Protein AF-A0A6N7CTF5-F1 (afdb_monomer_lite)

Structure (mmCIF, N/CA/C/O backbone):
data_AF-A0A6N7CTF5-F1
#
_entry.id   AF-A0A6N7CTF5-F1
#
loop_
_atom_site.group_PDB
_atom_site.id
_atom_site.type_symbol
_atom_site.label_atom_id
_atom_site.label_alt_id
_atom_site.label_comp_id
_atom_site.label_asym_id
_atom_site.label_entity_id
_atom_site.label_seq_id
_atom_site.pdbx_PDB_ins_code
_atom_site.Cartn_x
_atom_site.Cartn_y
_atom_site.Cartn_z
_atom_site.occupancy
_atom_site.B_iso_or_equiv
_atom_site.auth_seq_id
_atom_site.auth_comp_id
_atom_site.auth_asym_id
_atom_site.auth_atom_id
_atom_site.pdbx_PDB_model_num
ATOM 1 N N . MET A 1 1 ? -46.893 8.048 6.305 1.00 42.44 1 MET A N 1
ATOM 2 C CA . MET A 1 1 ? -45.635 7.627 6.951 1.00 42.44 1 MET A CA 1
ATOM 3 C C . MET A 1 1 ? -44.858 6.854 5.899 1.00 42.44 1 MET A C 1
ATOM 5 O O . MET A 1 1 ? -45.321 5.768 5.582 1.00 42.44 1 MET A O 1
ATOM 9 N N . PRO A 1 2 ? -43.819 7.395 5.240 1.00 47.56 2 PRO A N 1
ATOM 10 C CA . PRO A 1 2 ? -42.987 6.555 4.395 1.00 47.56 2 PRO A CA 1
ATOM 11 C C . PRO A 1 2 ? -41.955 5.837 5.270 1.00 47.56 2 PRO A C 1
ATOM 13 O O . PRO A 1 2 ? -41.316 6.459 6.121 1.00 47.56 2 PRO A O 1
ATOM 16 N N . ASP A 1 3 ? -41.859 4.525 5.065 1.00 49.69 3 ASP A N 1
ATOM 17 C CA . ASP A 1 3 ? -40.855 3.641 5.644 1.00 49.69 3 ASP A CA 1
ATOM 18 C C . ASP A 1 3 ? -39.444 4.171 5.386 1.00 49.69 3 ASP A C 1
ATOM 20 O O . ASP A 1 3 ? -39.067 4.526 4.264 1.00 49.69 3 ASP A O 1
ATOM 24 N N . ARG A 1 4 ? -38.657 4.221 6.457 1.00 50.44 4 ARG A N 1
ATOM 25 C CA . ARG A 1 4 ? -37.244 4.566 6.422 1.00 50.44 4 ARG A CA 1
ATOM 26 C C . ARG A 1 4 ? -36.494 3.338 5.908 1.00 50.44 4 ARG A C 1
ATOM 28 O O . ARG A 1 4 ? -36.220 2.414 6.667 1.00 50.44 4 ARG A O 1
ATOM 35 N N . ASN A 1 5 ? -36.192 3.321 4.612 1.00 49.62 5 ASN A N 1
ATOM 36 C CA . ASN A 1 5 ? -35.196 2.415 4.045 1.00 49.62 5 ASN A CA 1
ATOM 37 C C . ASN A 1 5 ? -33.822 2.768 4.636 1.0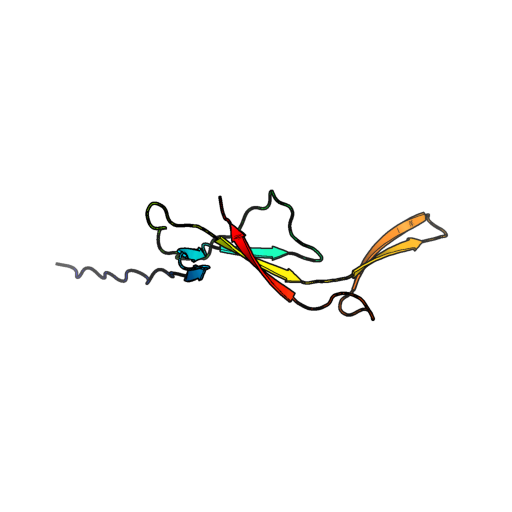0 49.62 5 ASN A C 1
ATOM 39 O O . ASN A 1 5 ? -33.045 3.501 4.028 1.00 49.62 5 ASN A O 1
ATOM 43 N N . ASP A 1 6 ? -33.515 2.250 5.823 1.00 52.41 6 ASP A N 1
ATOM 44 C CA . ASP A 1 6 ? -32.150 2.200 6.342 1.00 52.41 6 ASP A CA 1
ATOM 45 C C . ASP A 1 6 ? -31.403 1.060 5.625 1.00 52.41 6 ASP A C 1
ATOM 47 O O . ASP A 1 6 ? -31.040 0.040 6.207 1.00 52.41 6 ASP A O 1
ATOM 51 N N . THR A 1 7 ? -31.154 1.217 4.324 1.00 52.41 7 THR A N 1
ATOM 52 C CA . THR A 1 7 ? -30.085 0.471 3.648 1.00 52.41 7 THR A CA 1
ATOM 53 C C . THR A 1 7 ? -28.764 1.145 3.996 1.00 52.41 7 THR A C 1
ATOM 55 O O . THR A 1 7 ? -28.150 1.806 3.160 1.00 52.41 7 THR A O 1
ATOM 58 N N . ALA A 1 8 ? -28.345 1.051 5.259 1.00 61.12 8 ALA A N 1
ATOM 59 C CA . ALA A 1 8 ? -26.980 1.395 5.618 1.00 61.12 8 ALA A CA 1
ATOM 60 C C . ALA A 1 8 ? -26.071 0.369 4.933 1.00 61.12 8 ALA A C 1
ATOM 62 O O . ALA A 1 8 ? -26.062 -0.804 5.307 1.00 61.12 8 ALA A O 1
ATOM 63 N N . THR A 1 9 ? -25.357 0.791 3.888 1.00 63.06 9 THR A N 1
ATOM 64 C CA . THR A 1 9 ? -24.315 -0.024 3.260 1.00 63.06 9 THR A CA 1
ATOM 65 C C . THR A 1 9 ? -23.377 -0.516 4.358 1.00 63.06 9 THR A C 1
ATOM 67 O O . THR A 1 9 ? -22.833 0.290 5.117 1.00 63.06 9 THR A O 1
ATOM 70 N N . ALA A 1 10 ? -23.231 -1.837 4.485 1.00 71.31 10 ALA A N 1
ATOM 71 C CA . ALA A 1 10 ? -22.342 -2.429 5.472 1.00 71.31 10 ALA A CA 1
ATOM 72 C C . ALA A 1 10 ? -20.914 -1.944 5.198 1.00 71.31 10 ALA A C 1
ATOM 74 O O . ALA A 1 10 ? -20.317 -2.299 4.180 1.00 71.31 10 ALA A O 1
ATOM 75 N N . ARG A 1 11 ? -20.389 -1.102 6.093 1.00 81.31 11 ARG A N 1
ATOM 76 C CA . ARG A 1 11 ? -19.012 -0.620 6.003 1.00 81.31 11 ARG A CA 1
ATOM 77 C C . ARG A 1 11 ? -18.049 -1.781 6.188 1.00 81.31 11 ARG A C 1
ATOM 79 O O . ARG A 1 11 ? -18.281 -2.670 7.010 1.00 81.31 11 ARG A O 1
ATOM 86 N N . ARG A 1 12 ? -16.969 -1.769 5.417 1.00 85.50 12 ARG A N 1
ATOM 87 C CA . ARG A 1 12 ? -15.931 -2.791 5.482 1.00 85.50 12 ARG A CA 1
ATOM 88 C C . ARG A 1 12 ? -14.983 -2.468 6.622 1.00 85.50 12 ARG A C 1
ATOM 90 O O . ARG A 1 12 ? -14.512 -1.341 6.749 1.00 85.50 12 ARG A O 1
ATOM 97 N N . ASP A 1 13 ? -14.699 -3.472 7.438 1.00 87.56 13 ASP A N 1
ATOM 98 C CA . ASP A 1 13 ? -13.778 -3.346 8.559 1.00 87.56 13 ASP A CA 1
ATOM 99 C C . ASP A 1 13 ? -12.687 -4.409 8.435 1.00 87.56 13 ASP A C 1
ATOM 101 O O . ASP A 1 13 ? -12.948 -5.610 8.535 1.00 87.56 13 ASP A O 1
ATOM 105 N N . TYR A 1 14 ? -11.465 -3.962 8.155 1.00 90.25 14 TYR A N 1
ATOM 106 C CA . TYR A 1 14 ? -10.310 -4.830 7.962 1.00 90.25 14 TYR A CA 1
ATOM 107 C C . TYR A 1 14 ? -9.440 -4.780 9.211 1.00 90.25 14 TYR A C 1
ATOM 109 O O . TYR A 1 14 ? -8.532 -3.954 9.322 1.00 90.25 14 TYR A O 1
ATOM 117 N N . ARG A 1 15 ? -9.724 -5.665 10.165 1.00 89.88 15 ARG A N 1
ATOM 118 C CA . ARG A 1 15 ? -8.974 -5.744 11.420 1.00 89.88 15 ARG A CA 1
ATOM 119 C C . ARG A 1 15 ? -8.042 -6.936 11.456 1.00 89.88 15 ARG A C 1
ATOM 121 O O . ARG A 1 15 ? -8.353 -8.007 10.938 1.00 89.88 15 ARG A O 1
ATOM 128 N N . ALA A 1 16 ? -6.912 -6.749 12.121 1.00 88.69 16 ALA A N 1
ATOM 129 C CA . ALA A 1 16 ? -5.968 -7.813 12.411 1.00 88.69 16 ALA A CA 1
ATOM 130 C C . ALA A 1 16 ? -5.445 -7.690 13.842 1.00 88.69 16 ALA A C 1
ATOM 132 O O . ALA A 1 16 ? -5.459 -6.615 14.440 1.00 88.69 16 ALA A O 1
ATOM 133 N N . LEU A 1 17 ? -4.952 -8.804 14.378 1.00 90.06 17 LEU A N 1
ATOM 134 C CA . LEU A 1 17 ? -4.229 -8.834 15.641 1.00 90.06 17 LEU A CA 1
ATOM 135 C C . LEU A 1 17 ? -2.738 -9.010 15.341 1.00 90.06 17 LEU A C 1
ATOM 137 O O . LEU A 1 17 ? -2.317 -10.076 14.895 1.00 90.06 17 LEU A O 1
ATOM 141 N N . ILE A 1 18 ? -1.936 -7.974 15.586 1.00 86.69 18 ILE A N 1
ATOM 142 C CA . ILE A 1 18 ? -0.486 -7.990 15.358 1.00 86.69 18 ILE A CA 1
ATOM 143 C C . ILE A 1 18 ? 0.207 -7.845 16.701 1.00 86.69 18 ILE A C 1
ATOM 145 O O . ILE A 1 18 ? 0.019 -6.850 17.397 1.00 86.69 18 ILE A O 1
ATOM 149 N N . ASN A 1 19 ? 1.007 -8.843 17.085 1.00 87.75 19 ASN A N 1
ATOM 150 C CA . ASN A 1 19 ? 1.713 -8.862 18.371 1.00 87.75 19 ASN A CA 1
ATOM 151 C C . ASN A 1 19 ? 0.781 -8.580 19.573 1.00 87.75 19 ASN A C 1
ATOM 153 O O . ASN A 1 19 ? 1.150 -7.866 20.504 1.00 87.75 19 ASN A O 1
ATOM 157 N N . GLY A 1 20 ? -0.452 -9.101 19.528 1.00 87.88 20 GLY A N 1
ATOM 158 C CA . GLY A 1 20 ? -1.460 -8.915 20.578 1.00 87.88 20 GLY A CA 1
ATOM 159 C C . GLY A 1 20 ? -2.158 -7.549 20.587 1.00 87.88 20 GLY A C 1
ATOM 160 O O . GLY A 1 20 ? -2.899 -7.268 21.524 1.00 87.88 20 GLY A O 1
ATOM 161 N N . ARG A 1 21 ? -1.948 -6.705 19.570 1.00 88.06 21 ARG A N 1
ATOM 162 C CA . ARG A 1 21 ? -2.626 -5.411 19.417 1.00 88.06 21 ARG A CA 1
ATOM 163 C C . ARG A 1 21 ? -3.595 -5.450 18.250 1.00 88.06 21 ARG A C 1
ATOM 165 O O . ARG A 1 21 ? -3.239 -5.920 17.170 1.00 88.06 21 ARG A O 1
ATOM 172 N N . GLU A 1 22 ? -4.806 -4.960 18.479 1.00 89.94 22 GLU A N 1
ATOM 173 C CA . GLU A 1 22 ? -5.781 -4.771 17.411 1.00 89.94 22 GLU A CA 1
ATOM 174 C C . GLU A 1 22 ? -5.325 -3.606 16.530 1.00 89.94 22 GLU A C 1
ATOM 176 O O . GLU A 1 22 ? -4.980 -2.527 17.019 1.00 89.94 22 GLU A O 1
ATOM 181 N N . VAL A 1 23 ? -5.275 -3.858 15.228 1.00 91.81 23 VAL A N 1
ATOM 182 C CA . VAL A 1 23 ? -4.926 -2.869 14.213 1.00 91.81 23 VAL A CA 1
ATOM 183 C C . VAL A 1 23 ? -6.018 -2.822 13.161 1.00 91.81 23 VAL A C 1
ATOM 185 O O . VAL A 1 23 ? -6.668 -3.835 12.887 1.00 91.81 23 VAL A O 1
ATOM 188 N N . GLN A 1 24 ? -6.175 -1.662 12.536 1.00 93.06 24 GLN A N 1
ATOM 189 C CA . GLN A 1 24 ? -7.075 -1.486 11.406 1.00 93.06 24 GLN A CA 1
ATOM 190 C C . GLN A 1 24 ? -6.267 -1.203 10.142 1.00 93.06 24 GLN A C 1
ATOM 192 O O . GLN A 1 24 ? -5.393 -0.334 10.131 1.00 93.06 24 GLN A O 1
ATOM 197 N N . VAL A 1 25 ? -6.556 -1.942 9.073 1.00 93.12 25 VAL A N 1
ATOM 198 C CA . VAL A 1 25 ? -5.950 -1.730 7.759 1.00 93.12 25 VAL A CA 1
ATOM 199 C C . VAL A 1 25 ? -6.855 -0.803 6.957 1.00 93.12 25 VAL A C 1
ATOM 201 O O . VAL A 1 25 ? -7.964 -1.177 6.581 1.00 93.12 25 VAL A O 1
ATOM 204 N N . ILE A 1 26 ? -6.392 0.418 6.714 1.00 92.69 26 ILE A N 1
ATOM 205 C CA . ILE A 1 26 ? -7.240 1.507 6.205 1.00 92.69 26 ILE A CA 1
ATOM 206 C C . ILE A 1 26 ? -7.128 1.722 4.695 1.00 92.69 26 ILE A C 1
ATOM 208 O O . ILE A 1 26 ? -7.911 2.464 4.106 1.00 92.69 26 ILE A O 1
ATOM 212 N N . GLY A 1 27 ? -6.158 1.078 4.057 1.00 92.88 27 GLY A N 1
ATOM 213 C CA . GLY A 1 27 ? -5.897 1.270 2.644 1.00 92.88 27 GLY A CA 1
ATOM 214 C C . GLY A 1 27 ? -4.793 0.373 2.125 1.00 92.88 27 GLY A C 1
ATOM 215 O O . GLY A 1 27 ? -4.260 -0.487 2.837 1.00 92.88 27 GLY A O 1
ATOM 216 N N . HIS A 1 28 ? -4.442 0.606 0.869 1.00 93.31 28 HIS A N 1
ATOM 217 C CA . HIS A 1 28 ? -3.411 -0.145 0.187 1.00 93.31 28 HIS A CA 1
ATOM 218 C C . HIS A 1 28 ? -2.482 0.748 -0.627 1.00 93.31 28 HIS A C 1
ATOM 220 O O . HIS A 1 28 ? -2.783 1.892 -0.972 1.00 93.31 28 HIS A O 1
ATOM 226 N N . LEU A 1 29 ? -1.335 0.170 -0.955 1.00 93.75 29 LEU A N 1
ATOM 227 C CA . LEU A 1 29 ? -0.337 0.754 -1.823 1.00 93.75 29 LEU A CA 1
ATOM 228 C C . LEU A 1 29 ? 0.258 -0.339 -2.706 1.00 93.75 29 LEU A C 1
ATOM 230 O O . LEU A 1 29 ? 0.578 -1.437 -2.243 1.00 93.75 29 LEU A O 1
ATOM 234 N N . HIS A 1 30 ? 0.410 -0.031 -3.988 1.00 92.88 30 HIS A N 1
ATOM 235 C CA . HIS A 1 30 ? 1.123 -0.880 -4.928 1.00 92.88 30 HIS A CA 1
ATOM 236 C C . HIS A 1 30 ? 2.391 -0.170 -5.387 1.00 92.88 30 HIS A C 1
ATOM 238 O O . HIS A 1 30 ? 2.325 0.973 -5.833 1.00 92.88 30 HIS A O 1
ATOM 244 N N . ALA A 1 31 ? 3.529 -0.850 -5.279 1.00 90.75 31 ALA A N 1
ATOM 245 C CA . ALA A 1 31 ? 4.827 -0.328 -5.674 1.00 90.75 31 ALA A CA 1
ATOM 246 C C . ALA A 1 31 ? 5.553 -1.298 -6.612 1.00 90.75 31 ALA A C 1
ATOM 248 O O . ALA A 1 31 ? 5.412 -2.520 -6.530 1.00 90.75 31 ALA A O 1
ATOM 249 N N . THR A 1 32 ? 6.337 -0.724 -7.517 1.00 88.88 32 THR A N 1
ATOM 250 C CA . THR A 1 32 ? 7.192 -1.437 -8.464 1.00 88.88 32 THR A CA 1
ATOM 251 C C . THR A 1 32 ? 8.330 -0.508 -8.889 1.00 88.88 32 THR A C 1
ATOM 253 O O . THR A 1 32 ? 8.085 0.684 -9.077 1.00 88.88 32 THR A O 1
ATOM 256 N N . PRO A 1 33 ? 9.563 -1.003 -9.082 1.00 87.00 33 PRO A N 1
ATOM 257 C CA . PRO A 1 33 ? 10.032 -2.371 -8.827 1.00 87.00 33 PRO A CA 1
ATOM 258 C C . PRO A 1 33 ? 10.548 -2.596 -7.391 1.00 87.00 33 PRO A C 1
ATOM 260 O O . PRO A 1 33 ? 11.036 -3.677 -7.061 1.00 87.00 33 PRO A O 1
ATOM 263 N N . HIS A 1 34 ? 10.526 -1.551 -6.563 1.00 83.19 34 HIS A N 1
ATOM 264 C CA . HIS A 1 34 ? 11.124 -1.520 -5.232 1.00 83.19 34 HIS A CA 1
ATOM 265 C C . HIS A 1 34 ? 10.118 -1.024 -4.199 1.00 83.19 34 HIS A C 1
ATOM 267 O O . HIS A 1 34 ? 8.985 -0.667 -4.531 1.00 83.19 34 HIS A O 1
ATOM 273 N N . HIS A 1 35 ? 10.546 -1.016 -2.938 1.00 87.12 35 HIS A N 1
ATOM 274 C CA . HIS A 1 35 ? 9.772 -0.405 -1.873 1.00 87.12 35 HIS A CA 1
ATOM 275 C C . HIS A 1 35 ? 9.412 1.047 -2.218 1.00 87.12 35 HIS A C 1
ATOM 277 O O . HIS A 1 35 ? 10.236 1.756 -2.799 1.00 87.12 35 HIS A O 1
ATOM 283 N N . PRO A 1 36 ? 8.192 1.478 -1.872 1.00 85.88 36 PRO A N 1
ATOM 284 C CA . PRO A 1 36 ? 7.798 2.868 -1.996 1.00 85.88 36 PRO A CA 1
ATOM 285 C C . PRO A 1 36 ? 8.616 3.743 -1.043 1.00 85.88 36 PRO A C 1
ATOM 287 O O . PRO A 1 36 ? 8.995 3.301 0.046 1.00 85.88 36 PRO A O 1
ATOM 290 N N . ASP A 1 37 ? 8.835 4.991 -1.443 1.00 85.31 37 ASP A N 1
ATOM 291 C CA . ASP A 1 37 ? 9.452 5.998 -0.585 1.00 85.31 37 ASP A CA 1
ATOM 292 C C . ASP A 1 37 ? 8.571 6.312 0.636 1.00 85.31 37 ASP A C 1
ATOM 294 O O . ASP A 1 37 ? 7.361 6.067 0.649 1.00 85.31 37 ASP A O 1
ATOM 298 N N . SER A 1 38 ? 9.178 6.888 1.676 1.00 76.81 38 SER A N 1
ATOM 299 C CA . SER A 1 38 ? 8.507 7.173 2.951 1.00 76.81 38 SER A CA 1
ATOM 300 C C . SER A 1 38 ? 7.397 8.228 2.872 1.00 76.81 38 SER A C 1
ATOM 302 O O . SER A 1 38 ? 6.583 8.301 3.784 1.00 76.81 38 SER A O 1
ATOM 304 N N . GLU A 1 39 ? 7.356 9.047 1.817 1.00 80.62 39 GLU A N 1
ATOM 305 C CA . GLU A 1 39 ? 6.421 10.181 1.672 1.00 80.62 39 GLU A CA 1
ATOM 306 C C . GLU A 1 39 ? 5.220 9.875 0.762 1.00 80.62 39 GLU A C 1
ATOM 308 O O . GLU A 1 39 ? 4.549 10.772 0.248 1.00 80.62 39 GLU A O 1
ATOM 313 N N . VAL A 1 40 ? 4.933 8.596 0.526 1.00 83.81 40 VAL A N 1
ATOM 314 C CA . VAL A 1 40 ? 3.861 8.198 -0.385 1.00 83.81 40 VAL A CA 1
ATOM 315 C C . VAL A 1 40 ? 2.484 8.293 0.279 1.00 83.81 40 VAL A C 1
ATOM 317 O O . VAL A 1 40 ? 2.279 7.897 1.426 1.00 83.81 40 VAL A O 1
ATOM 320 N N . THR A 1 41 ? 1.500 8.785 -0.471 1.00 88.12 41 THR A N 1
ATOM 321 C CA . THR A 1 41 ? 0.101 8.781 -0.028 1.00 88.12 41 THR A CA 1
ATOM 322 C C . THR A 1 41 ? -0.518 7.405 -0.252 1.00 88.12 41 THR A C 1
ATOM 324 O O . THR A 1 41 ? -0.425 6.837 -1.341 1.00 88.12 41 THR A O 1
ATOM 327 N N . ILE A 1 42 ? -1.175 6.872 0.777 1.00 89.56 42 ILE A N 1
ATOM 328 C CA . ILE A 1 42 ? -1.917 5.612 0.686 1.00 89.56 42 ILE A CA 1
ATOM 329 C C . ILE A 1 42 ? -3.272 5.837 0.017 1.00 89.56 42 ILE A C 1
ATOM 331 O O . ILE A 1 42 ? -3.902 6.876 0.208 1.00 89.56 42 ILE A O 1
ATOM 335 N N . THR A 1 43 ? -3.746 4.853 -0.746 1.00 91.31 43 THR A N 1
ATOM 336 C CA . THR A 1 43 ? -5.125 4.860 -1.249 1.00 91.31 43 THR A CA 1
ATOM 337 C C . THR A 1 43 ? -6.028 4.210 -0.200 1.00 91.31 43 THR A C 1
ATOM 339 O O . THR A 1 43 ? -5.820 3.029 0.101 1.00 91.31 43 THR A O 1
ATOM 342 N N . PRO A 1 44 ? -6.993 4.938 0.394 1.00 90.44 44 PRO A N 1
ATOM 343 C CA . PRO A 1 44 ? -7.934 4.354 1.345 1.00 90.44 44 PRO A CA 1
ATOM 344 C C . PRO A 1 44 ? -8.810 3.292 0.676 1.00 90.44 44 PRO A C 1
ATOM 346 O O . PRO A 1 44 ? -9.092 3.387 -0.518 1.00 90.44 44 PRO A O 1
ATOM 349 N N . PHE A 1 45 ? -9.266 2.295 1.434 1.00 90.38 45 PHE A N 1
ATOM 350 C CA . PHE A 1 45 ? -10.311 1.402 0.931 1.00 90.38 45 PHE A CA 1
ATOM 351 C C . PHE A 1 45 ? -11.668 2.111 0.906 1.00 90.38 45 PHE A C 1
ATOM 353 O O . PHE A 1 45 ? -11.992 2.883 1.810 1.00 90.38 45 PHE A O 1
ATOM 360 N N . ASP A 1 46 ? -12.484 1.783 -0.093 1.00 87.50 46 ASP A N 1
ATOM 361 C CA . ASP A 1 46 ? -13.860 2.266 -0.172 1.00 87.50 46 ASP A CA 1
ATOM 362 C C . ASP A 1 46 ? -14.720 1.716 0.977 1.00 87.50 46 ASP A C 1
ATOM 364 O O . ASP A 1 46 ? -14.530 0.584 1.441 1.00 87.50 46 ASP A O 1
ATOM 368 N N . ASP A 1 47 ? -15.693 2.522 1.410 1.00 85.88 47 ASP A N 1
ATOM 369 C CA . ASP A 1 47 ? -16.674 2.187 2.449 1.00 85.88 47 ASP A CA 1
ATOM 370 C C . ASP A 1 47 ? -16.056 1.705 3.775 1.00 85.88 47 ASP A C 1
ATOM 372 O O . ASP A 1 47 ? -16.624 0.851 4.462 1.00 85.88 47 ASP A O 1
ATOM 376 N N . LEU A 1 48 ? -14.888 2.238 4.150 1.00 86.25 48 LEU A N 1
ATOM 377 C CA . LEU A 1 48 ? -14.196 1.857 5.379 1.00 86.25 48 LEU A CA 1
ATOM 378 C C . LEU A 1 48 ? -15.007 2.237 6.630 1.00 86.25 48 LEU A C 1
ATOM 380 O O . LEU A 1 48 ? -15.574 3.328 6.734 1.00 86.25 48 LEU A O 1
ATOM 384 N N . ALA A 1 49 ? -15.046 1.338 7.611 1.00 85.25 49 ALA A N 1
ATOM 385 C CA . ALA A 1 49 ? -15.520 1.664 8.948 1.00 85.25 49 ALA A CA 1
ATOM 386 C C . ALA A 1 49 ? -14.619 2.731 9.591 1.00 85.25 49 ALA A C 1
ATOM 388 O O . ALA A 1 49 ? -13.394 2.657 9.488 1.00 85.25 49 ALA A O 1
ATOM 389 N N . GLU A 1 50 ? -15.235 3.699 10.279 1.00 83.88 50 GLU A N 1
ATOM 390 C CA . GLU A 1 50 ? -14.505 4.746 11.003 1.00 83.88 50 GLU A CA 1
ATOM 391 C C . GLU A 1 50 ? -13.510 4.121 11.985 1.00 83.88 50 GLU A C 1
ATOM 393 O O . GLU A 1 50 ? -13.884 3.192 12.716 1.00 83.88 50 GLU A O 1
ATOM 398 N N . PRO A 1 51 ? -12.270 4.630 12.047 1.00 82.31 51 PRO A N 1
ATOM 399 C CA . PRO A 1 51 ? -11.319 4.155 13.024 1.00 82.31 51 PRO A CA 1
ATOM 400 C C . PRO A 1 51 ? -11.796 4.371 14.452 1.00 82.31 51 PRO A C 1
ATOM 402 O O . PRO A 1 51 ? -12.304 5.432 14.819 1.00 82.31 51 PRO A O 1
ATOM 405 N N . GLY A 1 52 ? -11.588 3.357 15.290 1.00 78.50 52 GLY A N 1
ATOM 406 C CA . GLY A 1 52 ? -11.778 3.501 16.727 1.00 78.50 52 GLY A CA 1
ATOM 407 C C . GLY A 1 52 ? -10.838 4.567 17.298 1.00 78.50 52 GLY A C 1
ATOM 408 O O . GLY A 1 52 ? -9.712 4.743 16.829 1.00 78.50 52 GLY A O 1
ATOM 409 N N . SER A 1 53 ? -11.275 5.268 18.344 1.00 80.12 53 SER A N 1
ATOM 410 C CA . SER A 1 53 ? -10.405 6.208 19.060 1.00 80.12 53 SER A CA 1
ATOM 411 C C . SER A 1 53 ? -9.159 5.484 19.583 1.00 80.12 53 SER A C 1
ATOM 413 O O . SER A 1 53 ? -9.275 4.490 20.300 1.00 80.12 53 SER A O 1
ATOM 415 N N . GLY A 1 54 ? -7.972 5.964 19.202 1.00 79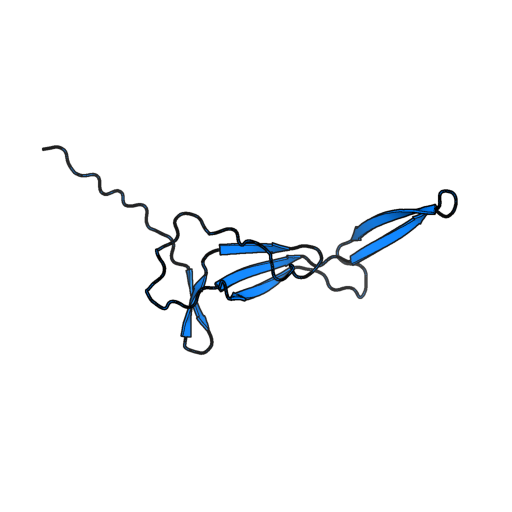.88 54 GLY A N 1
ATOM 416 C CA . GLY A 1 54 ? -6.692 5.341 19.554 1.00 79.88 54 GLY A CA 1
ATOM 417 C C . GLY A 1 54 ? -6.331 4.089 18.744 1.00 79.88 54 GLY A C 1
ATOM 418 O O . GLY A 1 54 ? -5.396 3.385 19.124 1.00 79.88 54 GLY A O 1
ATOM 419 N N . ALA A 1 55 ? -7.045 3.794 17.651 1.00 82.88 55 ALA A N 1
ATOM 420 C CA . ALA A 1 55 ? -6.726 2.666 16.783 1.00 82.88 55 ALA A CA 1
ATOM 421 C C . ALA A 1 55 ? -5.339 2.820 16.142 1.00 82.88 55 ALA A C 1
ATOM 423 O O . ALA A 1 55 ? -4.957 3.888 15.664 1.00 82.88 55 ALA A O 1
ATOM 424 N N . HIS A 1 56 ? -4.590 1.719 16.099 1.00 89.88 56 HIS A N 1
ATOM 425 C CA . HIS A 1 56 ? -3.349 1.645 15.344 1.00 89.88 56 HIS A CA 1
ATOM 426 C C . HIS A 1 56 ? -3.669 1.390 13.870 1.00 89.88 56 HIS A C 1
ATOM 428 O O . HIS A 1 56 ? -4.177 0.321 13.517 1.00 89.88 56 HIS A O 1
ATOM 434 N N . LEU A 1 57 ? -3.376 2.373 13.022 1.00 91.50 57 LEU A N 1
ATOM 435 C CA . LEU A 1 57 ? -3.705 2.331 11.602 1.00 91.50 57 LEU A CA 1
ATOM 436 C C . LEU A 1 57 ? -2.523 1.816 10.793 1.00 91.50 57 LEU A C 1
ATOM 438 O O . LEU A 1 57 ? -1.371 2.187 11.026 1.00 91.50 57 LEU A O 1
ATOM 442 N N . PHE A 1 58 ? -2.822 0.955 9.831 1.00 93.12 58 PHE A N 1
ATOM 443 C CA . PHE A 1 58 ? -1.843 0.380 8.924 1.00 93.12 58 PHE A CA 1
ATOM 444 C C . PHE A 1 58 ? -2.340 0.443 7.483 1.00 93.12 58 PHE A C 1
ATOM 446 O O . PHE A 1 58 ? -3.541 0.439 7.215 1.00 93.12 58 PHE A O 1
ATOM 453 N N . ALA A 1 59 ? -1.403 0.437 6.544 1.00 92.88 59 ALA A N 1
ATOM 454 C CA . ALA A 1 59 ? -1.673 0.247 5.128 1.00 92.88 59 ALA A CA 1
ATOM 455 C C . ALA A 1 59 ? -1.063 -1.069 4.638 1.00 92.88 59 ALA A C 1
ATOM 457 O O . ALA A 1 59 ? 0.031 -1.458 5.058 1.00 92.88 59 ALA A O 1
ATOM 458 N N . LEU A 1 60 ? -1.775 -1.744 3.733 1.00 94.62 60 LEU A N 1
ATOM 459 C CA . LEU A 1 60 ? -1.294 -2.939 3.051 1.00 94.62 60 LEU A CA 1
ATOM 460 C C . LEU A 1 60 ? -0.446 -2.556 1.843 1.00 94.62 60 LEU A C 1
ATOM 462 O O . LEU A 1 60 ? -0.953 -2.008 0.866 1.00 94.62 60 LEU A O 1
ATOM 466 N N . VAL A 1 61 ? 0.838 -2.886 1.883 1.00 94.62 61 VAL A N 1
ATOM 467 C CA . VAL A 1 61 ? 1.760 -2.622 0.781 1.00 94.62 61 VAL A CA 1
ATOM 468 C C . VAL A 1 61 ? 2.009 -3.904 0.006 1.00 94.62 61 VAL A C 1
ATOM 470 O O . VAL A 1 61 ? 2.353 -4.934 0.585 1.00 94.62 61 VAL A O 1
ATOM 473 N N . SER A 1 62 ? 1.869 -3.816 -1.313 1.00 94.50 62 SER A N 1
ATOM 474 C CA . SER A 1 62 ? 2.308 -4.831 -2.267 1.00 94.50 62 SER A CA 1
ATOM 475 C C . SER A 1 62 ? 3.468 -4.288 -3.086 1.00 94.50 62 SER A C 1
ATOM 477 O O . SER A 1 62 ? 3.353 -3.221 -3.688 1.00 94.50 62 SER A O 1
ATOM 479 N N . VAL A 1 63 ? 4.584 -5.012 -3.118 1.00 92.62 63 VAL A N 1
ATOM 480 C CA . VAL A 1 63 ? 5.743 -4.657 -3.944 1.00 92.62 63 VAL A CA 1
ATOM 481 C C . VAL A 1 63 ? 5.931 -5.736 -4.986 1.00 92.62 63 VAL A C 1
ATOM 483 O O . VAL A 1 63 ? 6.233 -6.879 -4.645 1.00 92.62 63 VAL A O 1
ATOM 486 N N . ARG A 1 64 ? 5.742 -5.384 -6.258 1.00 90.69 64 ARG A N 1
ATOM 487 C CA . ARG A 1 64 ? 6.127 -6.249 -7.371 1.00 90.69 64 ARG A CA 1
ATOM 488 C C . ARG A 1 64 ? 7.601 -6.016 -7.669 1.00 90.69 64 ARG A C 1
ATOM 490 O O . ARG A 1 64 ? 7.988 -4.915 -8.050 1.00 90.69 64 ARG A O 1
ATOM 497 N N . TRP A 1 65 ? 8.398 -7.060 -7.497 1.00 86.38 65 TRP A N 1
ATOM 498 C CA . TRP A 1 65 ? 9.832 -7.013 -7.739 1.00 86.38 65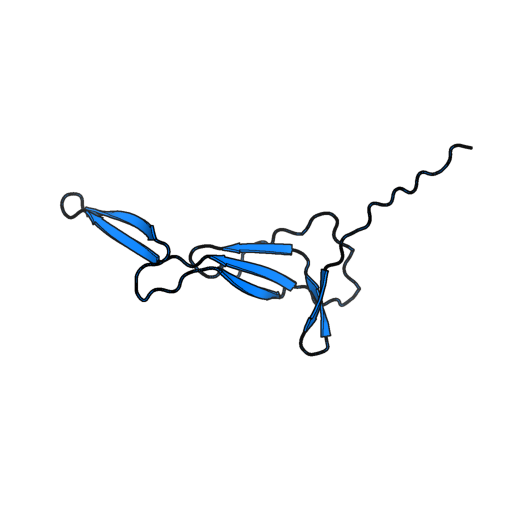 TRP A CA 1
ATOM 499 C C . TRP A 1 65 ? 10.134 -7.215 -9.216 1.00 86.38 65 TRP A C 1
ATOM 501 O O . TRP A 1 65 ? 9.696 -8.199 -9.813 1.00 86.38 65 TRP A O 1
ATOM 511 N N . ALA A 1 66 ? 10.921 -6.295 -9.764 1.00 85.06 66 ALA A N 1
ATOM 512 C CA . ALA A 1 66 ? 11.499 -6.401 -11.093 1.00 85.06 66 ALA A CA 1
ATOM 513 C C . ALA A 1 66 ? 12.943 -5.883 -11.077 1.00 85.06 66 ALA A C 1
ATOM 515 O O . ALA A 1 66 ? 13.341 -5.101 -10.211 1.00 85.06 66 ALA A O 1
ATOM 516 N N . THR A 1 67 ? 13.740 -6.311 -12.045 1.00 80.38 67 THR A N 1
ATOM 517 C CA . THR A 1 67 ? 15.116 -5.846 -12.211 1.00 80.38 67 THR A CA 1
ATOM 518 C C . THR A 1 67 ? 15.150 -4.640 -13.136 1.00 80.38 67 THR A C 1
ATOM 520 O O . THR A 1 67 ? 14.695 -4.727 -14.277 1.00 80.38 67 THR A O 1
ATOM 523 N N . ASP A 1 68 ? 15.728 -3.537 -12.664 1.00 81.00 68 ASP A N 1
ATOM 524 C CA . ASP A 1 68 ? 16.069 -2.379 -13.489 1.00 81.00 68 ASP A CA 1
ATOM 525 C C . ASP A 1 68 ? 17.309 -2.697 -14.337 1.00 81.00 68 ASP A C 1
ATOM 527 O O . ASP A 1 68 ? 18.396 -2.937 -13.808 1.00 81.00 68 ASP A O 1
ATOM 531 N N . VAL A 1 69 ? 17.140 -2.735 -15.657 1.00 81.50 69 VAL A N 1
ATOM 532 C CA . VAL A 1 69 ? 18.235 -2.880 -16.614 1.00 81.50 69 VAL A CA 1
ATOM 533 C C . VAL A 1 69 ? 18.354 -1.584 -17.402 1.00 81.50 69 VAL A C 1
ATOM 535 O O . VAL A 1 69 ? 17.493 -1.254 -18.223 1.00 81.50 69 VAL A O 1
ATOM 538 N N . SER A 1 70 ? 19.453 -0.867 -17.177 1.00 84.31 70 SER A N 1
ATOM 539 C CA . SER A 1 70 ? 19.858 0.272 -17.996 1.00 84.31 70 SER A CA 1
ATOM 540 C C . SER A 1 70 ? 20.821 -0.181 -19.090 1.00 84.31 70 SER A C 1
ATOM 542 O O . SER A 1 70 ? 21.888 -0.722 -18.798 1.00 84.31 70 SER A O 1
ATOM 544 N N . THR A 1 71 ? 20.472 0.061 -20.347 1.00 85.62 71 THR A N 1
ATOM 545 C CA . THR A 1 71 ? 21.349 -0.148 -21.501 1.00 85.62 71 THR A CA 1
ATOM 546 C C . THR A 1 71 ? 21.755 1.205 -22.056 1.00 85.62 71 THR A C 1
ATOM 548 O O . THR A 1 71 ? 20.893 2.031 -22.336 1.00 85.62 71 THR A O 1
ATOM 551 N N . VAL A 1 72 ? 23.055 1.430 -22.218 1.00 88.44 72 VAL A N 1
ATOM 552 C CA . VAL A 1 72 ? 23.573 2.626 -22.888 1.00 88.44 72 VAL A CA 1
ATOM 553 C C . VAL A 1 72 ? 23.842 2.263 -24.340 1.00 88.44 72 VAL A C 1
ATOM 555 O O . VAL A 1 72 ? 24.575 1.314 -24.618 1.00 88.44 72 VAL A O 1
ATOM 558 N N . ASP A 1 73 ? 23.224 2.998 -25.252 1.00 84.62 73 ASP A N 1
ATOM 559 C CA . ASP A 1 73 ? 23.544 2.945 -26.670 1.00 84.62 73 ASP A CA 1
ATOM 560 C C . ASP A 1 73 ? 24.937 3.560 -26.879 1.00 84.62 73 ASP A C 1
ATOM 562 O O . ASP A 1 73 ? 25.192 4.700 -26.489 1.0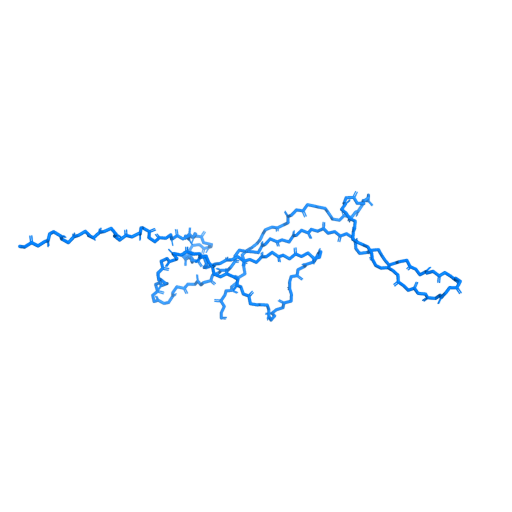0 84.62 73 ASP A O 1
ATOM 566 N N . LEU A 1 74 ? 25.865 2.778 -27.430 1.00 87.19 74 LEU A N 1
ATOM 567 C CA . LEU A 1 74 ? 27.272 3.174 -27.543 1.00 87.19 74 LEU A CA 1
ATOM 568 C C . LEU A 1 74 ? 27.519 4.206 -28.652 1.00 87.19 74 LEU A C 1
ATOM 570 O O . LEU A 1 74 ? 28.521 4.915 -28.588 1.00 87.19 74 LEU A O 1
ATOM 574 N N . ASP A 1 75 ? 26.617 4.313 -29.628 1.00 89.25 75 ASP A N 1
ATOM 575 C CA . ASP A 1 75 ? 26.758 5.214 -30.774 1.00 89.25 75 ASP A CA 1
ATOM 576 C C . ASP A 1 75 ? 26.161 6.596 -30.478 1.00 89.25 75 ASP A C 1
ATOM 578 O O . ASP A 1 75 ? 26.665 7.623 -30.932 1.00 89.25 75 ASP A O 1
ATOM 582 N N . THR A 1 76 ? 25.086 6.632 -29.690 1.00 89.25 76 THR A N 1
ATOM 583 C CA . THR A 1 76 ? 24.343 7.857 -29.358 1.00 89.25 76 THR A CA 1
ATOM 584 C C . THR A 1 76 ? 24.556 8.327 -27.919 1.00 89.25 76 THR A C 1
ATOM 586 O O . THR A 1 76 ? 24.216 9.462 -27.586 1.00 89.25 76 THR A O 1
ATOM 589 N N . GLY A 1 77 ? 25.095 7.470 -27.046 1.00 87.38 77 GLY A N 1
ATOM 590 C CA . GLY A 1 77 ? 25.235 7.724 -25.610 1.00 87.38 77 GLY A CA 1
ATOM 591 C C . GLY A 1 77 ? 23.908 7.740 -24.842 1.00 87.38 77 GLY A C 1
ATOM 592 O O . GLY A 1 77 ? 23.899 8.029 -23.644 1.00 87.38 77 GLY A O 1
ATOM 593 N N . VAL A 1 78 ? 22.779 7.457 -25.501 1.00 90.38 78 VAL A N 1
ATOM 594 C CA . VAL A 1 78 ? 21.451 7.485 -24.878 1.00 90.38 78 VAL A CA 1
ATOM 595 C C . VAL A 1 78 ? 21.268 6.261 -23.985 1.00 90.38 78 VAL A C 1
ATOM 597 O O . VAL A 1 78 ? 21.528 5.128 -24.381 1.00 90.38 78 VAL A O 1
ATOM 600 N N . SER A 1 79 ? 20.790 6.489 -22.762 1.00 86.00 79 SER A N 1
ATOM 601 C CA . SER A 1 79 ? 20.452 5.419 -21.825 1.00 86.00 79 SER A CA 1
ATOM 602 C C . SER A 1 79 ? 18.976 5.044 -21.935 1.00 86.00 79 SER A C 1
ATOM 604 O O . SER A 1 79 ? 18.093 5.899 -21.853 1.00 86.00 79 SER A O 1
ATOM 606 N N . HIS A 1 80 ? 18.707 3.751 -22.080 1.00 84.06 80 HIS A N 1
ATOM 607 C CA . HIS A 1 80 ? 17.377 3.160 -22.065 1.00 84.06 80 HIS A CA 1
ATOM 608 C C . HIS A 1 80 ? 17.203 2.298 -20.824 1.00 84.06 80 HIS A C 1
ATOM 610 O O . HIS A 1 80 ? 18.021 1.427 -20.541 1.00 84.06 80 HIS A O 1
ATOM 616 N N . ARG A 1 81 ? 16.097 2.502 -20.113 1.00 83.12 81 ARG A N 1
ATOM 617 C CA . ARG A 1 81 ? 15.742 1.731 -18.924 1.00 83.12 81 ARG A CA 1
ATOM 618 C C . ARG A 1 81 ? 14.597 0.770 -19.229 1.00 83.12 81 ARG A C 1
ATOM 620 O O . ARG A 1 81 ? 13.590 1.177 -19.807 1.00 83.12 81 ARG A O 1
ATOM 627 N N . LYS A 1 82 ? 14.741 -0.495 -18.836 1.00 81.75 82 LYS A N 1
ATOM 628 C CA . LYS A 1 82 ? 13.688 -1.516 -18.913 1.00 81.75 82 LYS A CA 1
ATOM 629 C C . LYS A 1 82 ? 13.619 -2.306 -17.614 1.00 81.75 82 LYS A C 1
ATOM 631 O O . LYS A 1 82 ? 14.648 -2.632 -17.033 1.00 81.75 82 LYS A O 1
ATOM 636 N N . TYR A 1 83 ? 12.402 -2.646 -17.207 1.00 80.75 83 TYR A N 1
ATOM 637 C CA . TYR A 1 83 ? 12.152 -3.512 -16.062 1.00 80.75 83 TYR A CA 1
ATOM 638 C C . TYR A 1 83 ? 11.858 -4.931 -16.543 1.00 80.75 83 TYR A C 1
ATOM 640 O O . TYR A 1 83 ? 11.009 -5.121 -17.415 1.00 80.75 83 TYR A O 1
ATOM 648 N N . PHE A 1 84 ? 12.565 -5.912 -15.986 1.00 78.00 84 PHE A N 1
ATOM 649 C CA . PHE A 1 84 ? 12.387 -7.325 -16.310 1.00 78.00 84 PHE A CA 1
ATOM 650 C C . PHE A 1 84 ? 11.964 -8.117 -15.079 1.00 78.00 84 PHE A C 1
ATOM 652 O O . PHE A 1 84 ? 12.610 -8.045 -14.033 1.00 78.00 84 PHE A O 1
ATOM 659 N N . ASP A 1 85 ? 10.920 -8.925 -15.232 1.00 76.75 85 ASP A N 1
ATOM 660 C CA . ASP A 1 85 ? 10.528 -9.902 -14.223 1.00 76.75 85 ASP A CA 1
ATOM 661 C C . ASP A 1 85 ? 11.303 -11.207 -14.429 1.00 76.75 85 ASP A C 1
ATOM 663 O O . ASP A 1 85 ? 11.438 -11.691 -15.553 1.00 76.75 85 ASP A O 1
ATOM 667 N N . GLY A 1 86 ? 11.768 -11.819 -13.337 1.00 68.12 86 GLY A N 1
ATOM 668 C CA . GLY A 1 86 ? 12.241 -13.206 -13.369 1.00 68.12 86 GLY A CA 1
ATOM 669 C C . GLY A 1 86 ? 13.596 -13.438 -14.047 1.00 68.12 86 GLY A C 1
ATOM 670 O O . GLY A 1 86 ? 13.852 -14.553 -14.502 1.00 68.12 86 GLY A O 1
ATOM 671 N N . LEU A 1 87 ? 14.480 -12.434 -14.097 1.00 75.31 87 LEU A N 1
ATOM 672 C CA . LEU A 1 87 ? 15.881 -12.664 -14.470 1.00 75.31 87 LEU A CA 1
ATOM 673 C C . LEU A 1 87 ? 16.552 -13.622 -13.470 1.00 75.31 87 LEU A C 1
ATOM 675 O O . LEU A 1 87 ? 16.330 -13.549 -12.260 1.00 75.31 87 LEU A O 1
ATOM 679 N N . PHE A 1 88 ? 17.371 -14.543 -13.981 1.00 70.56 88 PHE A N 1
ATOM 680 C CA . PHE A 1 88 ? 18.016 -15.577 -13.172 1.00 70.56 88 PHE A CA 1
ATOM 681 C C . PHE A 1 88 ? 18.876 -14.954 -12.058 1.00 70.56 88 PHE A C 1
ATOM 683 O O . PHE A 1 88 ? 19.757 -14.142 -12.332 1.00 70.56 88 PHE A O 1
ATOM 690 N N . GLY A 1 89 ? 18.614 -15.333 -10.802 1.00 69.44 89 GLY A N 1
ATOM 691 C CA . GLY A 1 89 ? 19.316 -14.814 -9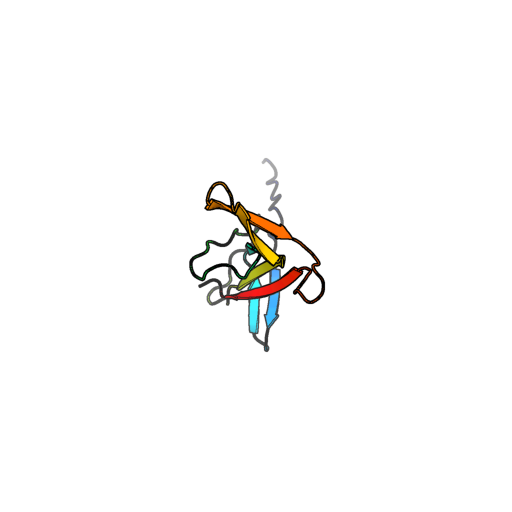.619 1.00 69.44 89 GLY A CA 1
ATOM 692 C C . GLY A 1 89 ? 18.780 -13.493 -9.049 1.00 69.44 89 GLY A C 1
ATOM 693 O O . GLY A 1 89 ? 19.316 -13.022 -8.050 1.00 69.44 89 GLY A O 1
ATOM 694 N N . MET A 1 90 ? 17.732 -12.904 -9.636 1.00 73.81 90 MET A N 1
ATOM 695 C CA . MET A 1 90 ? 17.108 -11.670 -9.141 1.00 73.81 90 MET A CA 1
ATOM 696 C C . MET A 1 90 ? 15.817 -11.960 -8.356 1.00 73.81 90 MET A C 1
ATOM 698 O O . MET A 1 90 ? 15.104 -12.913 -8.691 1.00 73.81 90 MET A O 1
ATOM 702 N N . PRO A 1 91 ? 15.476 -11.140 -7.340 1.00 69.06 91 PRO A N 1
ATOM 703 C CA . PRO A 1 91 ? 14.187 -11.224 -6.662 1.00 69.06 91 PRO A CA 1
ATOM 704 C C . PRO A 1 91 ? 13.040 -11.106 -7.667 1.00 69.06 91 PRO A C 1
ATOM 706 O O . PRO A 1 91 ? 13.018 -10.196 -8.494 1.00 69.06 91 PRO A O 1
ATOM 709 N N . ASN A 1 92 ? 12.087 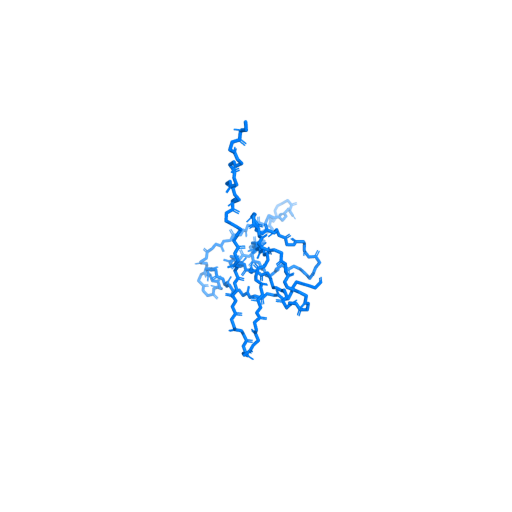-12.031 -7.593 1.00 78.94 92 ASN A N 1
ATOM 710 C CA . ASN A 1 92 ? 10.895 -12.033 -8.429 1.00 78.94 92 ASN A CA 1
ATOM 711 C C . ASN A 1 92 ? 9.639 -12.245 -7.572 1.00 78.94 92 ASN A C 1
ATOM 713 O O . ASN A 1 92 ? 9.710 -12.695 -6.427 1.00 78.94 92 ASN A O 1
ATOM 717 N N . GLY A 1 93 ? 8.484 -11.886 -8.132 1.00 84.75 93 GLY A N 1
ATOM 718 C CA . GLY A 1 93 ? 7.188 -12.035 -7.474 1.00 84.75 93 GLY A CA 1
ATOM 719 C C . GLY A 1 93 ? 6.748 -10.801 -6.688 1.00 84.75 93 GLY A C 1
ATOM 720 O O . GLY A 1 93 ? 7.219 -9.686 -6.916 1.00 84.75 93 GLY A O 1
ATOM 721 N N . THR A 1 94 ? 5.789 -11.001 -5.784 1.00 91.00 94 THR A N 1
ATOM 722 C CA . THR A 1 94 ? 5.186 -9.924 -4.992 1.00 91.00 94 THR A CA 1
ATOM 723 C C . THR A 1 94 ? 5.411 -10.169 -3.510 1.00 91.00 94 THR A C 1
ATOM 725 O O . THR A 1 94 ? 4.994 -11.204 -2.990 1.00 91.00 94 THR A O 1
ATOM 728 N N . SER A 1 95 ? 6.034 -9.213 -2.822 1.00 91.44 95 SER A N 1
ATOM 729 C CA . SER A 1 95 ? 6.042 -9.194 -1.360 1.00 91.44 95 SER A CA 1
ATOM 730 C C . SER A 1 95 ? 4.887 -8.350 -0.836 1.00 91.44 95 SER A C 1
ATOM 732 O O . SER A 1 95 ? 4.454 -7.385 -1.469 1.00 91.44 95 SER A O 1
ATOM 734 N N . TRP A 1 96 ? 4.396 -8.731 0.338 1.00 93.62 96 TRP A N 1
ATOM 735 C CA . TRP A 1 96 ? 3.312 -8.051 1.031 1.00 93.62 96 TRP A CA 1
ATOM 736 C C . TRP A 1 96 ? 3.754 -7.735 2.451 1.00 93.62 96 TRP A C 1
ATOM 738 O O . TRP A 1 96 ? 4.330 -8.594 3.120 1.00 93.62 96 TRP A O 1
ATOM 748 N N . TYR A 1 97 ? 3.492 -6.520 2.914 1.00 92.69 97 TYR A N 1
ATOM 749 C CA . TYR A 1 97 ? 3.729 -6.138 4.302 1.00 92.69 97 TYR A CA 1
ATOM 750 C C . TYR A 1 97 ? 2.757 -5.048 4.743 1.00 92.69 97 TYR A C 1
ATOM 752 O O . TYR A 1 97 ? 2.117 -4.388 3.926 1.00 92.69 97 TYR A O 1
ATOM 760 N N . LEU A 1 98 ? 2.647 -4.874 6.056 1.00 91.94 98 LEU A N 1
ATOM 761 C CA . LEU A 1 98 ? 1.883 -3.791 6.657 1.00 91.94 98 LEU A CA 1
ATOM 762 C C . LEU A 1 98 ? 2.845 -2.692 7.101 1.00 91.94 98 LEU A C 1
ATOM 764 O O . LEU A 1 98 ? 3.849 -2.977 7.753 1.00 91.94 98 LEU A O 1
ATOM 768 N N . THR A 1 99 ? 2.528 -1.447 6.761 1.00 91.19 99 THR A N 1
ATOM 769 C CA . THR A 1 99 ? 3.251 -0.262 7.241 1.00 91.19 99 THR A CA 1
ATOM 770 C C . THR A 1 99 ? 2.332 0.588 8.113 1.00 91.19 99 THR A C 1
ATOM 772 O O . THR A 1 99 ? 1.144 0.673 7.793 1.00 91.19 99 THR A O 1
ATOM 775 N N . PRO A 1 100 ? 2.823 1.206 9.202 1.00 90.44 100 PRO A N 1
ATOM 776 C CA . PRO A 1 100 ? 2.035 2.174 9.956 1.00 90.44 100 PRO A CA 1
ATOM 777 C C . PRO A 1 100 ? 1.546 3.306 9.046 1.00 90.44 100 PRO A C 1
ATOM 779 O O . PRO A 1 100 ? 2.314 3.813 8.228 1.00 90.44 100 PRO A O 1
ATOM 782 N N . ALA A 1 101 ? 0.280 3.683 9.198 1.00 85.12 101 ALA A N 1
ATOM 783 C CA . ALA A 1 101 ? -0.315 4.858 8.576 1.00 85.12 101 ALA A CA 1
ATOM 784 C C . ALA A 1 101 ? -0.484 5.918 9.672 1.00 85.12 101 ALA A C 1
ATOM 786 O O . ALA A 1 101 ? -1.443 5.865 10.443 1.00 85.12 101 ALA A O 1
ATOM 787 N N . VAL A 1 102 ? 0.519 6.787 9.808 1.00 73.12 102 VAL A N 1
ATOM 788 C CA . VAL A 1 102 ? 0.591 7.848 10.828 1.00 73.12 102 VAL A CA 1
ATOM 789 C C . VAL A 1 102 ? 0.290 9.214 10.239 1.00 73.12 102 VAL A C 1
ATOM 791 O O . VAL A 1 102 ? 0.641 9.428 9.059 1.00 73.12 102 VAL A O 1
#

Secondary structure (DSSP, 8-state):
-----------B--EEEETTEEEEEEEEEEE-SSPPPTTPPPEEPTTBPPPPTT-EEEEEEEEEE-EEEEEE-TTT--EEEEEESS-TTS--EEEEEEEE--

Radius of gyration: 21.0 Å; chains: 1; bounding box: 73×26×51 Å

Sequence (102 aa):
MPDRNDTATARRDYRALINGREVQVIGHLHATPHHPDSEVTITPFDDLAEPGSGAHLFALVSVRWATDVSTVDLDTGVSHRKYFDGLFGMPNGTSWYLTPAV

pLDDT: mean 82.99, std 11.5, range [42.44, 94.62]

Foldseek 3Di:
DDDPPPPPPPADWAWDQDPNAIATAFFEDEEPQDDDDPPDDGDGDPRHDDDDVVHFYKHKYKHAHWDWDWDQDPVPRDIDIDTHADDPPGDGDIDIDIDTDD